Protein AF-A0A537WZJ8-F1 (afdb_monomer)

Mean predicted aligned error: 9.72 Å

pLDDT: mean 84.03, std 10.93, range [57.94, 96.69]

Radius of gyration: 22.67 Å; Cα contacts (8 Å, |Δi|>4): 69; chains: 1; boun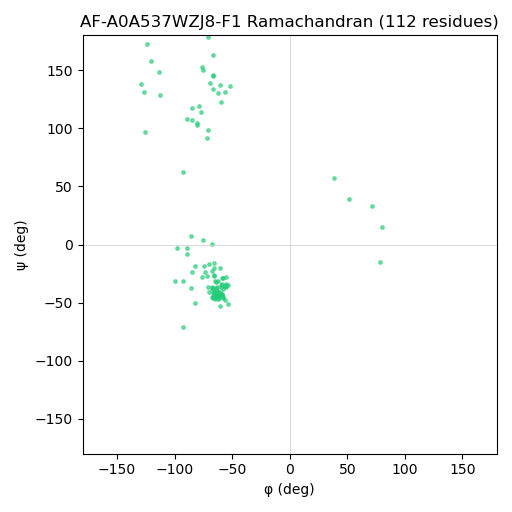ding box: 55×30×75 Å

Nearest PDB structures (foldseek):
  2a3v-assembly1_D  TM=7.856E-01  e=1.196E-04  Vibrio cholerae O1 biovar El Tor str. N16961
  5hxy-assembly4_D  TM=8.240E-01  e=2.632E-04  Thermoplasma acidophilum DSM 1728
  5jjv-assembly1_A-2  TM=8.778E-01  e=3.799E-03  Helicobacter pylori 26695
  3nkh-assembly1_B  TM=6.034E-01  e=3.176E-02  Staphylococcus aureus subsp. aureus USA300_TCH1516
  3nkh-assembly1_A  TM=6.083E-01  e=4.302E-02  Staphylococcus aureus subsp. aureus USA300_TCH1516

Foldseek 3Di:
DVVVLVVCCVVVVQDPESAADPVSPHHHDLVNQQVVQVVVCVVVVPPDRDGPVNVLLVVLLVCVLVVHDLVVSCVVSVPPDSVVSVVSCVVNVVNVVPDDDPVVVDPDPDDDDD

Sequence (114 aa):
LLGILRAYWRLAKPAAWLFPGRQGDRPISTATLQAACRVAAREADLGKPVTVHTLRHSFATHLLEAGTDIRIIQVLLGHGRLATTAIYTRVATSVIAGTPSPLDRLYLSVTPPA

Solvent-accessible surface area (backbone atoms only — not comparable to full-atom values): 7126 Å² total; per-residue (Å²): 110,70,68,58,55,52,52,49,45,73,72,66,58,60,83,91,31,96,53,49,26,99,85,54,85,44,58,54,50,71,68,58,53,44,50,52,37,44,50,54,30,56,78,66,68,48,95,60,98,52,42,72,65,52,55,53,51,49,55,52,36,52,42,38,62,72,66,46,56,66,68,58,52,25,59,78,69,67,52,93,48,68,71,79,50,54,63,43,56,76,74,34,54,69,58,67,76,68,55,80,55,78,65,79,71,57,86,74,85,81,76,80,84,132

Structure (mmCIF, N/CA/C/O backbone):
data_AF-A0A537WZJ8-F1
#
_entry.id   AF-A0A537WZJ8-F1
#
loop_
_atom_site.group_PDB
_atom_site.id
_atom_site.type_symbol
_atom_site.label_atom_id
_atom_site.label_alt_id
_atom_site.label_comp_id
_atom_site.label_asym_id
_atom_site.label_entity_id
_atom_site.label_seq_id
_atom_site.pdbx_PDB_ins_code
_atom_site.Cartn_x
_atom_site.Cartn_y
_atom_site.Cartn_z
_atom_site.occupancy
_atom_site.B_iso_or_equiv
_atom_site.auth_seq_id
_atom_site.auth_comp_id
_atom_site.auth_asym_id
_atom_site.auth_atom_id
_atom_site.pdbx_PDB_model_num
ATOM 1 N N . LEU A 1 1 ? -7.304 -2.604 -10.128 1.00 78.69 1 LEU A N 1
ATOM 2 C CA . LEU A 1 1 ? -5.835 -2.820 -10.081 1.00 78.69 1 LEU A CA 1
ATOM 3 C C . LEU A 1 1 ? -5.353 -3.954 -10.995 1.00 78.69 1 LEU A C 1
ATOM 5 O O . LEU A 1 1 ? -4.551 -3.690 -11.879 1.00 78.69 1 LEU A O 1
ATOM 9 N N . LEU A 1 2 ? -5.851 -5.191 -10.848 1.00 88.81 2 LEU A N 1
ATOM 10 C CA . LEU A 1 2 ? -5.394 -6.340 -11.653 1.00 88.81 2 LEU A CA 1
ATOM 11 C C . LEU A 1 2 ? -5.521 -6.131 -13.176 1.00 88.81 2 LEU A C 1
ATOM 13 O O . LEU A 1 2 ? -4.649 -6.555 -13.928 1.00 88.81 2 LEU A O 1
ATOM 17 N N . GLY A 1 3 ? -6.568 -5.435 -13.632 1.00 95.75 3 GLY A N 1
ATOM 18 C CA . GLY A 1 3 ? -6.721 -5.059 -15.043 1.00 95.75 3 GLY A CA 1
ATOM 19 C C . GLY A 1 3 ? -5.577 -4.181 -15.565 1.00 95.75 3 GLY A C 1
ATOM 20 O O . GLY A 1 3 ? -5.040 -4.462 -16.632 1.00 95.75 3 GLY A O 1
ATOM 21 N N . ILE A 1 4 ? -5.141 -3.190 -14.777 1.00 93.75 4 ILE A N 1
ATOM 22 C CA . ILE A 1 4 ? -4.019 -2.299 -15.119 1.00 93.75 4 ILE A CA 1
ATOM 23 C C . ILE A 1 4 ? -2.719 -3.102 -15.206 1.00 93.75 4 ILE A C 1
ATOM 25 O O . ILE A 1 4 ? -1.983 -2.970 -16.177 1.00 93.75 4 ILE A O 1
ATOM 29 N N . LEU A 1 5 ? -2.461 -3.991 -14.239 1.00 91.75 5 LEU A N 1
ATOM 30 C CA . LEU A 1 5 ? -1.253 -4.820 -14.240 1.00 91.75 5 LEU A CA 1
ATOM 31 C C . LEU A 1 5 ? -1.214 -5.785 -15.437 1.00 91.75 5 LEU A C 1
ATOM 33 O O . LEU A 1 5 ? -0.167 -5.970 -16.052 1.00 91.75 5 LEU A O 1
ATOM 37 N N . ARG A 1 6 ? -2.362 -6.365 -15.809 1.00 95.06 6 ARG A N 1
ATOM 38 C CA . ARG A 1 6 ? -2.483 -7.217 -17.003 1.00 95.06 6 ARG A CA 1
ATOM 39 C C . ARG A 1 6 ? -2.273 -6.428 -18.294 1.00 95.06 6 ARG A C 1
ATOM 41 O O . ARG A 1 6 ? -1.608 -6.928 -19.196 1.00 95.06 6 ARG A O 1
ATOM 48 N N . ALA A 1 7 ? -2.823 -5.217 -18.391 1.00 96.50 7 ALA A N 1
ATOM 49 C CA . ALA A 1 7 ? -2.603 -4.337 -19.537 1.00 96.50 7 ALA A CA 1
ATOM 50 C C . ALA A 1 7 ? -1.120 -3.957 -19.660 1.00 96.50 7 ALA A C 1
ATOM 52 O O . ALA A 1 7 ? -0.534 -4.122 -20.727 1.00 96.50 7 ALA A O 1
ATOM 53 N N . TYR A 1 8 ? -0.498 -3.559 -18.547 1.00 94.56 8 TYR A N 1
ATOM 54 C CA . TYR A 1 8 ? 0.937 -3.307 -18.462 1.00 94.56 8 TYR A CA 1
ATOM 55 C C . TYR A 1 8 ? 1.753 -4.514 -18.941 1.00 94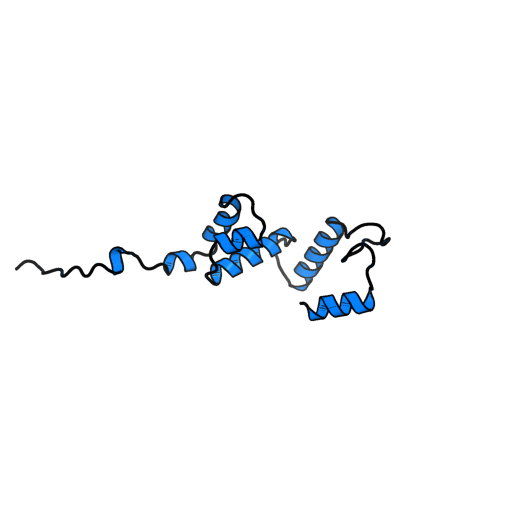.56 8 TYR A C 1
ATOM 57 O O . TYR A 1 8 ? 2.589 -4.363 -19.825 1.00 94.56 8 TYR A O 1
ATOM 65 N N . TRP A 1 9 ? 1.474 -5.717 -18.429 1.00 94.00 9 TRP A N 1
ATOM 66 C CA . TRP A 1 9 ? 2.195 -6.930 -18.824 1.00 94.00 9 TRP A CA 1
ATOM 67 C C . TRP A 1 9 ? 2.091 -7.207 -20.328 1.00 94.00 9 TRP A C 1
ATOM 69 O O . TRP A 1 9 ? 3.085 -7.537 -20.969 1.00 94.00 9 TRP A O 1
ATOM 79 N N . ARG A 1 10 ? 0.893 -7.053 -20.910 1.00 94.94 10 ARG A N 1
ATOM 80 C CA . ARG A 1 10 ? 0.669 -7.267 -22.350 1.00 94.94 10 ARG A CA 1
ATOM 81 C C . ARG A 1 10 ? 1.460 -6.288 -23.219 1.00 94.94 10 ARG A C 1
ATOM 83 O O . ARG A 1 10 ? 1.919 -6.690 -24.285 1.00 94.94 10 ARG A O 1
ATOM 90 N N . LEU A 1 11 ? 1.602 -5.041 -22.768 1.00 93.38 11 LEU A N 1
ATOM 91 C CA . LEU A 1 11 ? 2.300 -3.975 -23.491 1.00 93.38 11 LEU A CA 1
ATOM 92 C C . LEU A 1 11 ? 3.819 -4.039 -23.300 1.00 93.38 11 LEU A C 1
ATOM 94 O O . LEU A 1 11 ? 4.562 -4.012 -24.273 1.00 93.38 11 LEU A O 1
ATOM 98 N N . ALA A 1 12 ? 4.276 -4.128 -22.052 1.00 89.94 12 ALA A N 1
ATOM 99 C CA . ALA A 1 12 ? 5.688 -4.032 -21.701 1.00 89.94 12 ALA A CA 1
ATOM 100 C C . ALA A 1 12 ? 6.437 -5.367 -21.815 1.00 89.94 12 ALA A C 1
ATOM 102 O O . ALA A 1 12 ? 7.655 -5.349 -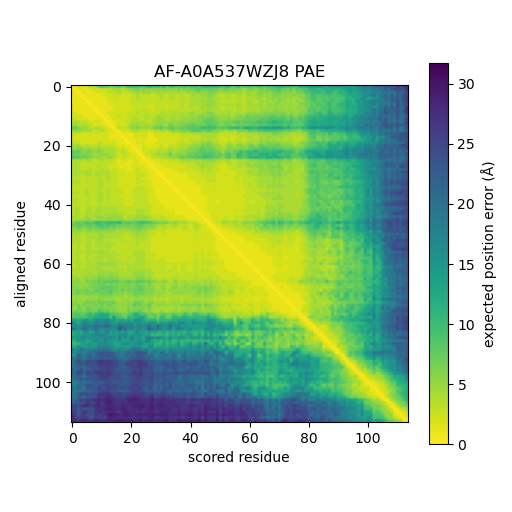21.961 1.00 89.94 12 ALA A O 1
ATOM 103 N N . LYS A 1 13 ? 5.726 -6.504 -21.721 1.00 90.62 13 LYS A N 1
ATOM 104 C CA . LYS A 1 13 ? 6.278 -7.874 -21.720 1.00 90.62 13 LYS A CA 1
ATOM 105 C C . LYS A 1 13 ? 7.597 -7.986 -20.935 1.00 90.62 13 LYS A C 1
ATOM 107 O O . LYS A 1 13 ? 8.620 -8.370 -21.504 1.00 90.62 13 LYS A O 1
ATOM 112 N N . PRO A 1 14 ? 7.597 -7.612 -19.643 1.00 89.88 14 PRO A N 1
ATOM 113 C CA . PRO A 1 14 ? 8.811 -7.638 -18.840 1.00 89.88 14 PRO A CA 1
ATOM 114 C C . PRO A 1 14 ? 9.385 -9.060 -18.759 1.00 89.88 14 PRO A C 1
ATOM 116 O O . PRO A 1 14 ? 8.639 -10.018 -18.570 1.00 89.88 14 PRO A O 1
ATOM 119 N N . ALA A 1 15 ? 10.708 -9.186 -18.892 1.00 87.00 15 ALA A N 1
ATOM 120 C CA . ALA A 1 15 ? 11.400 -10.476 -18.866 1.00 87.00 15 ALA A CA 1
ATOM 121 C C . ALA A 1 15 ? 11.892 -10.840 -17.455 1.00 87.00 15 ALA A C 1
ATOM 123 O O . ALA A 1 15 ? 11.341 -11.730 -16.816 1.00 87.00 15 ALA A O 1
ATOM 124 N N . ALA A 1 16 ? 12.919 -10.139 -16.958 1.00 91.50 16 ALA A N 1
ATOM 125 C CA . ALA A 1 16 ? 13.573 -10.472 -15.688 1.00 91.50 16 ALA A CA 1
ATOM 126 C C . ALA A 1 16 ? 12.880 -9.862 -14.456 1.00 91.50 16 ALA A C 1
ATOM 128 O O . ALA A 1 16 ? 12.801 -10.492 -13.406 1.00 91.50 16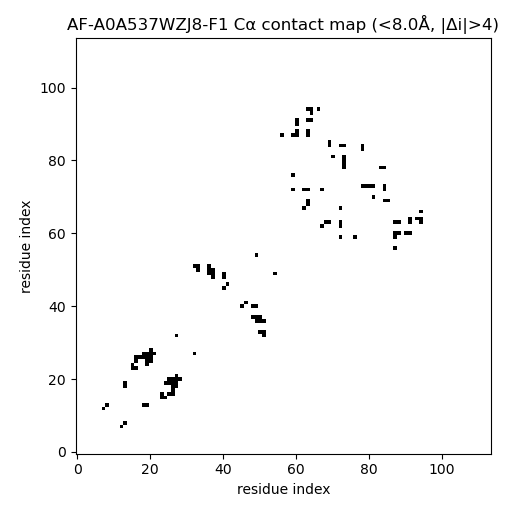 ALA A O 1
ATOM 129 N N . TRP A 1 17 ? 12.362 -8.637 -14.577 1.00 94.00 17 TRP A N 1
ATOM 130 C CA . TRP A 1 17 ? 11.776 -7.882 -13.468 1.00 94.00 17 TRP A CA 1
ATOM 131 C C . TRP A 1 17 ? 10.377 -7.415 -13.830 1.00 94.00 17 TRP A C 1
ATOM 133 O O . TRP A 1 17 ? 10.211 -6.779 -14.866 1.00 94.00 17 TRP A O 1
ATOM 143 N N . LEU A 1 18 ? 9.392 -7.640 -12.950 1.00 93.12 18 LEU A N 1
ATOM 144 C CA . LEU A 1 18 ? 8.014 -7.181 -13.178 1.00 93.12 18 LEU A CA 1
ATOM 145 C C . LEU A 1 18 ? 7.942 -5.670 -13.427 1.00 93.12 18 LEU A C 1
ATOM 147 O O . LEU A 1 18 ? 7.135 -5.239 -14.234 1.00 93.12 18 LEU A O 1
ATOM 151 N N . PHE A 1 19 ? 8.789 -4.882 -12.763 1.00 94.19 19 PHE A N 1
ATOM 152 C CA . PHE A 1 19 ? 8.959 -3.455 -13.028 1.00 94.19 19 PHE A CA 1
ATOM 153 C C . PHE A 1 19 ? 10.445 -3.174 -13.284 1.00 94.19 19 PHE A C 1
ATOM 155 O O . PHE A 1 19 ? 11.210 -3.050 -12.321 1.00 94.19 19 PHE A O 1
ATOM 162 N N . PRO A 1 20 ? 10.880 -3.119 -14.553 1.00 94.31 20 PRO A N 1
ATOM 163 C CA . PRO A 1 20 ? 12.273 -2.882 -14.893 1.00 94.31 20 PRO A CA 1
ATOM 164 C C . PRO A 1 20 ? 12.670 -1.412 -14.702 1.00 94.31 20 PRO A C 1
ATOM 166 O O . PRO A 1 20 ? 11.866 -0.493 -14.868 1.00 94.31 20 PRO A O 1
ATOM 169 N N . GLY A 1 21 ? 13.941 -1.188 -14.378 1.00 91.69 21 GLY A N 1
ATOM 170 C CA . GLY A 1 21 ? 14.596 0.111 -14.474 1.00 91.69 21 GLY A CA 1
ATOM 171 C C . GLY A 1 21 ? 14.834 0.518 -15.933 1.00 91.69 21 GLY A C 1
ATOM 172 O O . GLY A 1 21 ? 14.546 -0.229 -16.864 1.00 91.69 21 GLY A O 1
ATOM 173 N N . ARG A 1 22 ? 15.404 1.709 -16.145 1.00 87.06 22 ARG A N 1
ATOM 174 C CA . ARG A 1 22 ? 15.540 2.336 -17.476 1.00 87.06 22 ARG A CA 1
ATOM 175 C C . ARG A 1 22 ? 16.224 1.458 -18.536 1.00 87.06 22 ARG A C 1
ATOM 177 O O . ARG A 1 22 ? 15.868 1.566 -19.702 1.00 87.06 22 ARG A O 1
ATOM 184 N N . GLN A 1 23 ? 17.200 0.636 -18.149 1.00 86.56 23 GLN A N 1
ATOM 185 C CA . GLN A 1 23 ? 17.935 -0.250 -19.063 1.00 86.56 23 GLN A CA 1
ATOM 186 C C . GLN A 1 23 ? 17.407 -1.697 -19.077 1.00 86.56 23 GLN A C 1
ATOM 188 O O . GLN A 1 23 ? 17.901 -2.512 -19.846 1.00 86.56 23 GLN A O 1
ATOM 193 N N . GLY A 1 24 ? 16.410 -2.039 -18.253 1.00 87.31 24 GLY A N 1
ATOM 194 C CA . GLY A 1 24 ? 15.835 -3.391 -18.200 1.00 87.31 24 GLY A CA 1
ATOM 195 C C . GLY A 1 24 ? 16.648 -4.439 -17.431 1.00 87.31 24 GLY A C 1
ATOM 196 O O . GLY A 1 24 ? 16.102 -5.479 -17.070 1.00 87.31 24 GLY A O 1
ATOM 197 N N . ASP A 1 25 ? 17.916 -4.159 -17.135 1.00 90.44 25 ASP A N 1
ATOM 198 C CA . ASP A 1 25 ? 18.857 -5.044 -16.437 1.00 90.44 25 ASP A CA 1
ATOM 199 C C . ASP A 1 25 ? 18.607 -5.124 -14.919 1.00 90.44 25 ASP A C 1
ATOM 201 O O . ASP A 1 25 ? 18.891 -6.130 -14.267 1.00 90.44 25 ASP A O 1
ATOM 205 N N . ARG A 1 26 ? 18.047 -4.059 -14.346 1.00 94.06 26 ARG A N 1
ATOM 206 C CA . ARG A 1 26 ? 17.804 -3.894 -12.908 1.00 94.06 26 ARG A CA 1
ATOM 207 C C . ARG A 1 26 ? 16.320 -3.689 -12.618 1.00 94.06 26 ARG A C 1
ATOM 209 O O . ARG A 1 26 ? 15.592 -3.218 -13.495 1.00 94.06 26 ARG A O 1
ATOM 216 N N . PRO A 1 27 ? 15.855 -3.970 -11.391 1.00 95.38 27 PRO A N 1
ATOM 217 C CA . PRO A 1 27 ? 14.519 -3.568 -10.979 1.00 95.38 27 PRO A CA 1
ATOM 218 C C . PRO A 1 27 ? 14.409 -2.039 -10.898 1.00 95.38 27 PRO A C 1
ATOM 220 O O . PRO A 1 27 ? 15.410 -1.318 -10.827 1.00 95.38 27 PRO A O 1
ATOM 223 N N . ILE A 1 28 ? 13.176 -1.534 -10.882 1.00 95.31 28 ILE A N 1
ATOM 224 C CA . ILE A 1 28 ? 12.889 -0.123 -10.620 1.00 95.31 28 ILE A CA 1
ATOM 225 C C . ILE A 1 28 ? 13.562 0.346 -9.319 1.00 95.31 28 ILE A C 1
ATOM 227 O O . ILE A 1 28 ? 13.538 -0.339 -8.295 1.00 95.31 28 ILE A O 1
ATOM 231 N N . SER A 1 29 ? 14.167 1.536 -9.350 1.00 94.69 29 SER A N 1
ATOM 232 C CA . SER A 1 29 ? 14.825 2.097 -8.168 1.00 94.69 29 SER A CA 1
ATOM 233 C C . SER A 1 29 ? 13.813 2.646 -7.158 1.00 94.69 29 SER A C 1
ATOM 235 O O . SER A 1 29 ? 12.740 3.141 -7.520 1.00 94.69 29 SER A O 1
ATOM 237 N N . THR A 1 30 ? 14.191 2.649 -5.880 1.00 93.12 30 THR A N 1
ATOM 238 C CA . THR A 1 30 ? 13.397 3.278 -4.814 1.00 93.12 30 THR A CA 1
ATOM 239 C C . THR A 1 30 ? 13.187 4.771 -5.065 1.00 93.12 30 THR A C 1
ATOM 241 O O . THR A 1 30 ? 12.098 5.281 -4.813 1.00 93.12 30 THR A O 1
ATOM 244 N N . ALA A 1 31 ? 14.185 5.468 -5.617 1.00 92.56 31 ALA A N 1
ATOM 245 C CA . ALA A 1 31 ? 14.087 6.880 -5.977 1.00 92.56 31 ALA A CA 1
ATOM 246 C C . ALA A 1 31 ? 13.024 7.127 -7.059 1.00 92.56 31 ALA A C 1
ATOM 248 O O . ALA A 1 31 ? 12.221 8.050 -6.928 1.00 92.56 31 ALA A O 1
ATOM 249 N N . THR A 1 32 ? 12.968 6.272 -8.086 1.00 93.94 32 THR A N 1
ATOM 250 C CA . THR A 1 32 ? 11.935 6.333 -9.134 1.00 93.94 32 THR A CA 1
ATOM 251 C C . THR A 1 32 ? 10.543 6.135 -8.538 1.00 93.94 32 THR A C 1
ATOM 253 O O . THR A 1 32 ? 9.630 6.899 -8.842 1.00 93.94 32 THR A O 1
ATOM 256 N N . LEU A 1 33 ? 10.385 5.158 -7.641 1.00 92.69 33 LEU A N 1
ATOM 257 C CA . LEU A 1 33 ? 9.105 4.897 -6.986 1.00 92.69 33 LEU A CA 1
ATOM 258 C C . LEU A 1 33 ? 8.673 6.062 -6.077 1.00 92.69 33 LEU A C 1
ATOM 260 O O . LEU A 1 33 ? 7.516 6.473 -6.097 1.00 92.69 33 LEU A O 1
ATOM 264 N N . GLN A 1 34 ? 9.609 6.648 -5.325 1.00 92.56 34 GLN A N 1
ATOM 265 C CA . GLN A 1 34 ? 9.351 7.836 -4.504 1.00 92.56 34 GLN A CA 1
ATOM 266 C C . GLN A 1 34 ? 8.968 9.050 -5.356 1.00 92.56 34 GLN A C 1
ATOM 268 O O . GLN A 1 34 ? 8.055 9.786 -4.990 1.00 92.56 34 GLN A O 1
ATOM 273 N N . ALA A 1 35 ? 9.626 9.257 -6.500 1.00 93.06 35 ALA A N 1
ATOM 274 C CA . ALA A 1 35 ? 9.266 10.320 -7.432 1.00 93.06 35 ALA A CA 1
ATOM 275 C C . ALA A 1 35 ? 7.841 10.126 -7.977 1.00 93.06 35 ALA A C 1
ATOM 277 O O . ALA A 1 35 ? 7.057 11.072 -7.954 1.00 93.06 35 ALA A O 1
ATOM 278 N N . ALA A 1 36 ? 7.477 8.899 -8.365 1.00 93.38 36 ALA A N 1
ATOM 279 C CA . ALA A 1 36 ? 6.122 8.572 -8.806 1.00 93.38 36 ALA A CA 1
ATOM 280 C C . ALA A 1 36 ? 5.071 8.847 -7.714 1.00 93.38 36 ALA A C 1
ATOM 282 O O . ALA A 1 36 ? 4.047 9.465 -7.996 1.00 93.38 36 ALA A O 1
ATOM 283 N N . CYS A 1 37 ? 5.341 8.477 -6.453 1.00 94.38 37 CYS A N 1
ATOM 284 C CA . CYS A 1 37 ? 4.459 8.809 -5.328 1.00 94.38 37 CYS A CA 1
ATOM 285 C C . CYS A 1 37 ? 4.288 10.321 -5.134 1.00 94.38 37 CYS A C 1
ATOM 287 O O . CYS A 1 37 ? 3.176 10.771 -4.879 1.00 94.38 37 CYS A O 1
ATOM 289 N N . ARG A 1 38 ? 5.360 11.113 -5.265 1.00 93.31 38 ARG A N 1
ATOM 290 C CA . ARG A 1 38 ? 5.279 12.578 -5.132 1.00 93.31 38 ARG A CA 1
ATOM 291 C C . ARG A 1 38 ? 4.445 13.208 -6.239 1.00 93.31 38 ARG A C 1
ATOM 293 O O . ARG A 1 38 ? 3.684 14.122 -5.953 1.00 93.31 38 ARG A O 1
ATOM 300 N N . VAL A 1 39 ? 4.593 12.732 -7.476 1.00 95.25 39 VAL A N 1
ATOM 301 C CA . VAL A 1 39 ? 3.760 13.185 -8.599 1.00 95.25 39 VAL A CA 1
ATOM 302 C C . VAL A 1 39 ? 2.298 12.867 -8.305 1.00 95.25 39 VAL A C 1
ATOM 304 O O . VAL A 1 39 ? 1.487 13.779 -8.270 1.00 95.25 39 VAL A O 1
ATOM 307 N N . ALA A 1 40 ? 1.979 11.616 -7.965 1.00 95.25 40 ALA A N 1
ATOM 308 C CA . ALA A 1 40 ? 0.610 11.220 -7.638 1.00 95.25 40 ALA A CA 1
ATOM 309 C C . ALA A 1 40 ? 0.011 12.023 -6.468 1.00 95.25 40 ALA A C 1
ATOM 311 O O . ALA A 1 40 ? -1.161 12.375 -6.502 1.00 95.25 40 ALA A O 1
ATOM 312 N N . ALA A 1 41 ? 0.808 12.341 -5.444 1.00 95.38 41 ALA A N 1
ATOM 313 C CA . ALA A 1 41 ? 0.358 13.149 -4.313 1.00 95.38 41 ALA A CA 1
ATOM 314 C C . ALA A 1 41 ? 0.041 14.599 -4.704 1.00 95.38 41 ALA A C 1
ATOM 316 O O . ALA A 1 41 ? -0.916 15.161 -4.184 1.00 95.38 41 ALA A O 1
ATOM 317 N N . ARG A 1 42 ? 0.824 15.184 -5.620 1.00 95.19 42 ARG A N 1
ATOM 318 C CA . ARG A 1 42 ? 0.567 16.524 -6.169 1.00 95.19 42 ARG A CA 1
ATOM 319 C C . ARG A 1 42 ? -0.691 16.544 -7.031 1.00 95.19 42 ARG A C 1
ATOM 321 O O . ARG A 1 42 ? -1.516 17.423 -6.852 1.00 95.19 42 ARG A O 1
ATOM 328 N N . GLU A 1 43 ? -0.852 15.556 -7.909 1.00 96.56 43 GLU A N 1
ATOM 329 C CA . GLU A 1 43 ? -2.051 15.407 -8.750 1.00 96.56 43 GLU A CA 1
ATOM 330 C C . GLU A 1 43 ? -3.322 15.189 -7.913 1.00 96.56 43 GLU A C 1
ATOM 332 O O . GLU A 1 43 ? -4.407 15.609 -8.296 1.00 96.56 43 GLU A O 1
ATOM 337 N N . ALA A 1 44 ? -3.188 14.547 -6.750 1.00 96.12 44 ALA A N 1
ATOM 338 C CA . ALA A 1 44 ? -4.275 14.341 -5.797 1.00 96.12 44 ALA A CA 1
ATOM 339 C C . ALA A 1 44 ? -4.479 15.515 -4.814 1.00 96.12 44 ALA A C 1
ATOM 341 O O . ALA A 1 44 ? -5.239 15.361 -3.860 1.00 96.12 44 ALA A O 1
ATOM 342 N N . ASP A 1 45 ? -3.777 16.638 -5.003 1.00 96.69 45 ASP A N 1
ATOM 343 C CA . ASP A 1 45 ? -3.817 17.833 -4.145 1.00 96.69 45 ASP A CA 1
ATOM 344 C C . ASP A 1 45 ? -3.596 17.539 -2.644 1.00 96.69 45 ASP A C 1
ATOM 346 O O . ASP A 1 45 ? -4.221 18.093 -1.738 1.00 96.69 45 ASP A O 1
ATOM 350 N N . LEU A 1 46 ? -2.686 16.608 -2.346 1.00 94.31 46 LEU A N 1
ATOM 351 C CA . LEU A 1 46 ? -2.353 16.250 -0.972 1.00 94.31 46 LEU A CA 1
ATOM 352 C C . LEU A 1 46 ? -1.289 17.204 -0.421 1.00 94.31 46 LEU A C 1
ATOM 354 O O . LEU A 1 46 ?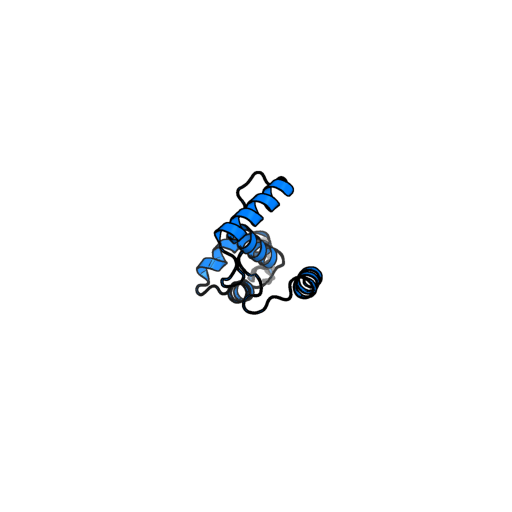 -0.102 17.074 -0.715 1.00 94.31 46 LEU A O 1
ATOM 358 N N . GLY A 1 47 ? -1.696 18.103 0.479 1.00 89.44 47 GLY A N 1
ATOM 359 C CA . GLY A 1 47 ? -0.804 19.063 1.150 1.00 89.44 47 GLY A CA 1
ATOM 360 C C . GLY A 1 47 ? 0.223 18.460 2.125 1.00 89.44 47 GLY A C 1
ATOM 361 O O . GLY A 1 47 ? 1.001 19.190 2.734 1.00 89.44 47 GLY A O 1
ATOM 362 N N . LYS A 1 48 ? 0.244 17.131 2.294 1.00 88.50 48 LYS A N 1
ATOM 363 C CA . LYS A 1 48 ? 1.168 16.412 3.185 1.00 88.50 48 LYS A CA 1
ATOM 364 C C . LYS A 1 48 ? 2.144 15.536 2.393 1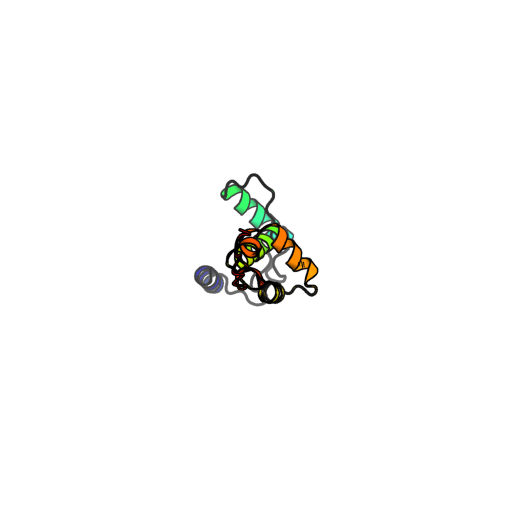.00 88.50 48 LYS A C 1
ATOM 366 O O . LYS A 1 48 ? 1.755 14.978 1.368 1.00 88.50 48 LYS A O 1
ATOM 371 N N . PRO A 1 49 ? 3.384 15.327 2.874 1.00 87.38 49 PRO A N 1
ATOM 372 C CA . PRO A 1 49 ? 4.314 14.407 2.230 1.00 87.38 49 PRO A CA 1
ATOM 373 C C . PRO A 1 49 ? 3.753 12.979 2.176 1.00 87.38 49 PRO A C 1
ATOM 375 O O . PRO A 1 49 ? 3.460 12.371 3.207 1.00 87.38 49 PRO A O 1
ATOM 378 N N . VAL A 1 50 ? 3.644 12.423 0.969 1.00 92.12 50 VAL A N 1
ATOM 379 C CA . VAL A 1 50 ? 3.240 11.030 0.746 1.00 92.12 50 VAL A CA 1
ATOM 380 C C . VAL A 1 50 ? 4.418 10.245 0.192 1.00 92.12 50 VAL A C 1
ATOM 382 O O . VAL A 1 50 ? 5.042 10.622 -0.799 1.00 92.12 50 VAL A O 1
ATOM 385 N N . THR A 1 51 ? 4.704 9.121 0.839 1.00 92.50 51 THR A N 1
ATOM 386 C CA . THR A 1 51 ? 5.707 8.149 0.407 1.00 92.50 51 THR A CA 1
ATOM 387 C C . THR A 1 51 ? 5.065 6.773 0.256 1.00 92.50 51 THR A C 1
ATOM 389 O O . THR A 1 51 ? 3.936 6.541 0.692 1.00 92.50 51 THR A O 1
ATOM 392 N N . VAL A 1 52 ? 5.814 5.813 -0.282 1.00 91.50 52 VAL A N 1
ATOM 393 C CA . VAL A 1 52 ? 5.396 4.401 -0.339 1.00 91.50 52 VAL A CA 1
ATOM 394 C C . VAL A 1 52 ? 5.047 3.850 1.053 1.00 91.50 52 VAL A C 1
ATOM 396 O O . VAL A 1 52 ? 4.089 3.093 1.198 1.00 91.50 52 VAL A O 1
ATOM 399 N N . HIS A 1 53 ? 5.779 4.265 2.094 1.00 90.19 53 HIS A N 1
ATOM 400 C CA . HIS A 1 53 ? 5.490 3.859 3.472 1.00 90.19 53 HIS A CA 1
ATOM 401 C C . HIS A 1 53 ? 4.168 4.450 3.968 1.00 90.19 53 HIS A C 1
ATOM 403 O O . HIS A 1 53 ? 3.412 3.753 4.636 1.00 90.19 53 HIS A O 1
ATOM 409 N N . THR A 1 54 ? 3.838 5.686 3.580 1.00 91.31 54 THR A N 1
ATOM 410 C CA . THR A 1 54 ? 2.537 6.302 3.883 1.00 91.31 54 THR A CA 1
ATOM 411 C C . THR A 1 54 ? 1.395 5.458 3.321 1.00 91.31 54 THR A C 1
ATOM 413 O O . THR A 1 54 ? 0.463 5.144 4.051 1.00 91.31 54 THR A O 1
ATOM 416 N N . LEU A 1 55 ? 1.500 5.014 2.063 1.00 91.00 55 LEU A N 1
ATOM 417 C CA . LEU A 1 55 ? 0.489 4.155 1.432 1.00 91.00 55 LEU A CA 1
ATOM 418 C C . LEU A 1 55 ? 0.341 2.809 2.156 1.00 91.00 55 LEU A C 1
ATOM 420 O O . LEU A 1 55 ? -0.773 2.336 2.374 1.00 91.00 55 LEU A O 1
ATOM 424 N N . ARG A 1 56 ? 1.460 2.207 2.577 1.00 90.44 56 ARG A N 1
ATOM 425 C CA . ARG A 1 56 ? 1.462 0.972 3.373 1.00 90.44 56 ARG A CA 1
ATOM 426 C C . ARG A 1 56 ? 0.780 1.162 4.729 1.00 90.44 56 ARG A C 1
ATOM 428 O O . ARG A 1 56 ? 0.020 0.293 5.147 1.00 90.44 56 ARG A O 1
ATOM 435 N N . HIS A 1 57 ? 1.041 2.281 5.402 1.00 88.56 57 HIS A N 1
ATOM 436 C CA . HIS A 1 57 ? 0.373 2.616 6.655 1.00 88.56 57 HIS A CA 1
ATOM 437 C C . HIS A 1 57 ? -1.132 2.817 6.443 1.00 88.56 57 HIS A C 1
ATOM 439 O O . HIS A 1 57 ? -1.915 2.239 7.186 1.00 88.56 57 HIS A O 1
ATOM 445 N N . SER A 1 58 ? -1.544 3.536 5.394 1.00 89.94 58 SER A N 1
ATOM 446 C CA . SER A 1 58 ? -2.961 3.708 5.048 1.00 89.94 58 SER A CA 1
ATOM 447 C C . SER A 1 58 ? -3.667 2.377 4.788 1.00 89.94 58 SER A C 1
ATOM 449 O O . SER A 1 58 ? -4.757 2.164 5.304 1.00 89.94 58 SER A O 1
ATOM 451 N N . PHE A 1 59 ? -3.038 1.451 4.055 1.00 89.88 59 PHE A N 1
ATOM 452 C CA . PHE A 1 59 ? -3.588 0.106 3.849 1.00 89.88 59 PHE A CA 1
ATOM 453 C C . PHE A 1 59 ? -3.828 -0.626 5.177 1.00 89.88 59 PHE A C 1
ATOM 455 O O . PHE A 1 59 ? -4.896 -1.194 5.388 1.00 89.88 59 PHE A O 1
ATOM 462 N N . ALA A 1 60 ? -2.860 -0.576 6.093 1.00 86.88 60 ALA A N 1
ATOM 463 C CA . ALA A 1 60 ? -2.978 -1.208 7.400 1.00 86.88 60 ALA A CA 1
ATOM 464 C C . ALA A 1 60 ? -4.081 -0.584 8.267 1.00 86.88 60 ALA A C 1
ATOM 466 O O . ALA A 1 60 ? -4.867 -1.311 8.871 1.00 86.88 60 ALA A O 1
ATOM 467 N N . THR A 1 61 ? -4.149 0.750 8.305 1.00 85.50 61 THR A N 1
ATOM 468 C CA . THR A 1 61 ? -5.183 1.480 9.044 1.00 85.50 61 THR A CA 1
ATOM 469 C C . THR A 1 61 ? -6.570 1.153 8.503 1.00 85.50 61 THR A C 1
ATOM 471 O O . THR A 1 61 ? -7.437 0.804 9.292 1.00 85.50 61 THR A O 1
ATOM 474 N N . HIS A 1 62 ? -6.768 1.147 7.181 1.00 87.25 62 HIS A N 1
ATOM 475 C CA . HIS A 1 62 ? -8.066 0.806 6.592 1.00 87.25 62 HIS A CA 1
ATOM 476 C C . HIS A 1 62 ? -8.495 -0.638 6.864 1.00 87.25 62 HIS A C 1
ATOM 478 O O . HIS A 1 62 ? -9.671 -0.884 7.113 1.00 87.25 62 HIS A O 1
ATOM 484 N N . LEU A 1 63 ? -7.562 -1.599 6.857 1.00 87.38 63 LEU A N 1
ATOM 485 C CA . LEU A 1 63 ? -7.885 -2.970 7.263 1.00 87.38 63 LEU A CA 1
ATOM 486 C C . LEU A 1 63 ? -8.347 -3.024 8.720 1.00 87.38 63 LEU A C 1
ATOM 488 O O . LEU A 1 63 ? -9.321 -3.711 9.027 1.00 87.38 63 LEU A O 1
ATOM 492 N N . LEU A 1 64 ? -7.662 -2.299 9.604 1.00 85.62 64 LEU A N 1
ATOM 493 C CA . LEU A 1 64 ? -8.009 -2.265 11.017 1.00 85.62 64 LEU A CA 1
ATOM 494 C C . LEU A 1 64 ? -9.364 -1.585 11.246 1.00 85.62 64 LEU A C 1
ATOM 496 O O . LEU A 1 64 ? -10.197 -2.139 11.948 1.00 85.62 64 LEU A O 1
ATOM 500 N N . GLU A 1 65 ? -9.620 -0.443 10.605 1.00 81.44 65 GLU A N 1
ATOM 501 C CA . GLU A 1 65 ? -10.912 0.262 10.635 1.00 81.44 65 GLU A CA 1
ATOM 502 C C . GLU A 1 65 ? -12.068 -0.605 10.118 1.00 81.44 65 GLU A C 1
ATOM 504 O O . GLU A 1 65 ? -13.176 -0.524 10.642 1.00 81.44 65 GLU A O 1
ATOM 509 N N . ALA A 1 66 ? -11.806 -1.476 9.139 1.00 84.94 66 ALA A N 1
ATOM 510 C CA . ALA A 1 66 ? -12.763 -2.464 8.642 1.00 84.94 66 ALA A CA 1
ATOM 511 C C . ALA A 1 66 ? -12.960 -3.670 9.588 1.00 84.94 66 ALA A C 1
ATOM 513 O O . ALA A 1 66 ? -13.660 -4.617 9.234 1.00 84.94 66 ALA A O 1
ATOM 514 N N . GLY A 1 67 ? -12.336 -3.667 10.772 1.00 81.50 67 GLY A N 1
ATOM 515 C CA . GLY A 1 67 ? -12.445 -4.732 11.771 1.00 81.50 67 GLY A CA 1
ATOM 516 C C . GLY A 1 67 ? -11.569 -5.954 11.489 1.00 81.50 67 GLY A C 1
ATOM 517 O O . GLY A 1 67 ? -11.777 -7.006 12.090 1.00 81.50 67 GLY A O 1
ATOM 518 N N . THR A 1 68 ? -10.590 -5.851 10.583 1.00 86.75 68 THR A N 1
ATOM 519 C CA . THR A 1 68 ? -9.660 -6.959 10.319 1.00 86.75 68 THR A CA 1
ATOM 520 C C . THR A 1 68 ? -8.788 -7.207 11.546 1.00 86.75 68 THR A C 1
ATOM 522 O O . THR A 1 68 ? -8.208 -6.275 12.106 1.00 86.75 68 THR A O 1
ATOM 525 N N . ASP A 1 69 ? -8.642 -8.477 11.931 1.00 85.38 69 ASP A N 1
ATOM 526 C CA . ASP A 1 69 ? -7.792 -8.873 13.052 1.00 85.38 69 ASP A CA 1
ATOM 527 C C . ASP A 1 69 ? -6.349 -8.373 12.863 1.00 85.38 69 ASP A C 1
ATOM 529 O O . ASP A 1 69 ? -5.715 -8.569 11.819 1.00 85.38 69 ASP A O 1
ATOM 533 N N . ILE A 1 70 ? -5.796 -7.753 13.904 1.00 83.25 70 ILE A N 1
ATOM 534 C CA . ILE A 1 70 ? -4.446 -7.190 13.890 1.00 83.25 70 ILE A CA 1
ATOM 535 C C . ILE A 1 70 ? -3.351 -8.224 13.573 1.00 83.25 70 ILE A C 1
ATOM 537 O O . ILE A 1 70 ? -2.322 -7.876 12.991 1.00 83.25 70 ILE A O 1
ATOM 541 N N . ARG A 1 71 ? -3.556 -9.500 13.907 1.00 79.88 71 ARG A N 1
ATOM 542 C CA . ARG A 1 71 ? -2.655 -10.612 13.573 1.00 79.88 71 ARG A CA 1
ATOM 543 C C . ARG A 1 71 ? -2.704 -10.935 12.085 1.00 79.88 71 ARG A C 1
ATOM 545 O O . ARG A 1 71 ? -1.655 -11.190 11.497 1.00 79.88 71 ARG A O 1
ATOM 552 N N . ILE A 1 72 ? -3.875 -10.845 11.454 1.00 85.62 72 ILE A N 1
ATOM 553 C CA . ILE A 1 72 ? -4.008 -10.967 9.994 1.00 85.62 72 ILE A CA 1
ATOM 554 C C . ILE A 1 72 ? -3.283 -9.803 9.316 1.00 85.62 72 ILE A C 1
ATOM 556 O O . ILE A 1 72 ? -2.471 -10.024 8.417 1.00 85.62 72 ILE A O 1
ATOM 560 N N . ILE A 1 73 ? -3.491 -8.572 9.793 1.00 87.44 73 ILE A N 1
ATOM 561 C CA . ILE A 1 73 ? -2.798 -7.383 9.268 1.00 87.44 73 ILE A CA 1
ATOM 562 C C . ILE A 1 73 ? -1.277 -7.536 9.408 1.00 87.44 73 ILE A C 1
ATOM 564 O O . ILE A 1 73 ? -0.536 -7.247 8.468 1.00 87.44 73 ILE A O 1
ATOM 568 N N . GLN A 1 74 ? -0.794 -8.037 10.549 1.00 83.75 74 GLN A N 1
ATOM 569 C CA . GLN A 1 74 ? 0.628 -8.293 10.781 1.00 83.75 74 GLN A CA 1
ATOM 570 C C . GLN A 1 74 ? 1.214 -9.231 9.713 1.00 83.75 74 GLN A C 1
ATOM 572 O O . GLN A 1 74 ? 2.277 -8.934 9.159 1.00 83.75 74 GLN A O 1
ATOM 577 N N . VAL A 1 75 ? 0.528 -10.342 9.424 1.00 86.31 75 VAL A N 1
ATOM 578 C CA . VAL A 1 75 ? 0.960 -11.329 8.424 1.00 86.31 75 VAL A CA 1
ATOM 579 C C . VAL A 1 75 ? 0.922 -10.736 7.017 1.00 86.31 75 VAL A C 1
ATOM 581 O O . VAL A 1 75 ? 1.913 -10.843 6.300 1.00 86.31 75 VAL A O 1
ATOM 584 N N . LEU A 1 76 ? -0.159 -10.041 6.642 1.00 86.56 76 LEU A N 1
ATOM 585 C CA . LEU A 1 76 ? -0.298 -9.399 5.325 1.00 86.56 76 LEU A CA 1
ATOM 586 C C . LEU A 1 76 ? 0.792 -8.360 5.055 1.00 86.56 76 LEU A C 1
ATOM 588 O O . LEU A 1 76 ? 1.247 -8.198 3.925 1.00 86.56 76 LEU A O 1
ATOM 592 N N . LEU A 1 77 ? 1.227 -7.653 6.095 1.00 87.88 77 LEU A N 1
ATOM 593 C CA . LEU A 1 77 ? 2.316 -6.695 5.995 1.00 87.88 77 LEU A CA 1
ATOM 594 C C . LEU A 1 77 ? 3.695 -7.367 6.085 1.00 87.88 77 LEU A C 1
ATOM 596 O O . LEU A 1 77 ? 4.685 -6.761 5.678 1.00 87.88 77 LEU A O 1
ATOM 600 N N . GLY A 1 78 ? 3.803 -8.593 6.596 1.00 85.19 78 GLY A N 1
ATOM 601 C CA . GLY A 1 78 ? 5.086 -9.260 6.829 1.00 85.19 78 GLY A CA 1
ATOM 602 C C . GLY A 1 78 ? 5.865 -8.658 8.003 1.00 85.19 78 GLY A C 1
ATOM 603 O O . GLY A 1 78 ? 7.090 -8.567 7.969 1.00 85.19 78 GLY A O 1
ATOM 604 N N . HIS A 1 79 ? 5.170 -8.178 9.037 1.00 87.50 79 HIS A N 1
ATOM 605 C CA . HIS A 1 79 ? 5.811 -7.627 10.230 1.00 87.50 79 HIS A CA 1
ATOM 606 C C . HIS A 1 79 ? 6.304 -8.740 11.165 1.00 87.50 79 HIS A C 1
ATOM 608 O O . HIS A 1 79 ? 5.511 -9.504 11.715 1.00 87.50 79 HIS A O 1
ATOM 614 N N . GLY A 1 80 ? 7.615 -8.784 11.421 1.00 74.25 80 GLY A N 1
ATOM 615 C CA . GLY A 1 80 ? 8.222 -9.769 12.328 1.00 74.25 80 GLY A CA 1
ATOM 616 C C . GLY A 1 80 ? 7.893 -9.566 13.814 1.00 74.25 80 GLY A C 1
ATOM 617 O O . GLY A 1 80 ? 8.067 -10.481 14.612 1.00 74.25 80 GLY A O 1
ATOM 618 N N . ARG A 1 81 ? 7.402 -8.383 14.210 1.00 75.25 81 ARG A N 1
ATOM 619 C CA . ARG A 1 81 ? 6.986 -8.076 15.588 1.00 75.25 81 ARG A CA 1
ATOM 620 C C . ARG A 1 81 ? 5.584 -7.483 15.587 1.00 75.25 81 ARG A C 1
ATOM 622 O O . ARG A 1 81 ? 5.279 -6.609 14.784 1.00 75.25 81 ARG A O 1
ATOM 629 N N . LEU A 1 82 ? 4.744 -7.897 16.533 1.00 69.38 82 LEU A N 1
ATOM 630 C CA . LEU A 1 82 ? 3.390 -7.347 16.650 1.00 69.38 82 LEU A CA 1
ATOM 631 C C . LEU A 1 82 ? 3.410 -5.850 17.008 1.00 69.38 82 LEU A C 1
ATOM 633 O O . LEU A 1 82 ? 2.569 -5.097 16.528 1.00 69.38 82 LEU A O 1
ATOM 637 N N . ALA A 1 83 ? 4.422 -5.401 17.760 1.00 70.44 83 ALA A N 1
ATOM 638 C CA . ALA A 1 83 ? 4.592 -4.004 18.159 1.00 70.44 83 ALA A CA 1
ATOM 639 C C . ALA A 1 83 ? 4.615 -3.015 16.975 1.00 70.44 83 ALA A C 1
ATOM 641 O O . ALA A 1 83 ? 4.082 -1.919 17.098 1.00 70.44 83 ALA A O 1
ATOM 642 N N . THR A 1 84 ? 5.153 -3.396 15.806 1.00 69.81 84 THR A N 1
ATOM 643 C CA . THR A 1 84 ? 5.144 -2.524 14.612 1.00 69.81 84 THR A CA 1
ATOM 644 C C . THR A 1 84 ? 3.769 -2.432 13.948 1.00 69.81 84 THR A C 1
ATOM 646 O O . THR A 1 84 ? 3.518 -1.504 13.188 1.00 69.81 84 THR A O 1
ATOM 649 N N . THR A 1 85 ? 2.867 -3.372 14.241 1.00 75.75 85 THR A N 1
ATOM 650 C CA . THR A 1 85 ? 1.469 -3.364 13.773 1.00 75.75 85 THR A CA 1
ATOM 651 C C . THR A 1 85 ? 0.549 -2.689 14.792 1.00 75.75 85 THR A C 1
ATOM 653 O O . THR A 1 85 ? -0.393 -2.006 14.411 1.00 75.75 85 THR A O 1
ATOM 656 N N . ALA A 1 86 ? 0.866 -2.796 16.087 1.00 73.12 86 ALA A N 1
ATOM 657 C CA . ALA A 1 86 ? 0.132 -2.142 17.171 1.00 73.12 86 ALA A CA 1
ATOM 658 C C . ALA A 1 86 ? 0.118 -0.607 17.063 1.00 73.12 86 ALA A C 1
ATOM 660 O O . ALA A 1 86 ? -0.777 0.030 17.599 1.00 73.12 86 ALA A O 1
ATOM 661 N N . ILE A 1 87 ? 1.047 0.007 16.323 1.00 72.75 87 ILE A N 1
ATOM 662 C CA . ILE A 1 87 ? 1.033 1.457 16.067 1.00 72.75 87 ILE A CA 1
ATOM 663 C C . ILE A 1 87 ? -0.271 1.894 15.363 1.00 72.75 87 ILE A C 1
ATOM 665 O O . ILE A 1 87 ? -0.735 3.012 15.586 1.00 72.75 87 ILE A O 1
ATOM 669 N N . TYR A 1 88 ? -0.910 1.017 14.577 1.00 68.38 88 TYR A N 1
ATOM 670 C CA . TYR A 1 88 ? -2.158 1.337 13.872 1.00 68.38 88 TYR A CA 1
ATOM 671 C C . TYR A 1 88 ? -3.389 1.404 14.784 1.00 68.38 88 TYR A C 1
ATOM 673 O O . TYR A 1 88 ? -4.341 2.113 14.460 1.00 68.38 88 TYR A O 1
ATOM 681 N N . THR A 1 89 ? -3.375 0.748 15.950 1.00 64.12 89 THR A N 1
ATOM 682 C CA . THR A 1 89 ? -4.522 0.760 16.882 1.00 64.12 89 THR A CA 1
ATOM 683 C C . THR A 1 89 ? -4.759 2.126 17.506 1.00 64.12 89 THR A C 1
ATOM 685 O O . THR A 1 89 ? -5.882 2.438 17.884 1.00 64.12 89 THR A O 1
ATOM 688 N N . ARG A 1 90 ? -3.728 2.978 17.558 1.00 65.62 90 ARG A N 1
ATOM 689 C CA . ARG A 1 90 ? -3.851 4.361 18.033 1.00 65.62 90 ARG A CA 1
ATOM 690 C C . ARG A 1 90 ? -4.720 5.223 17.111 1.00 65.62 90 ARG A C 1
ATOM 692 O O . ARG A 1 90 ? -5.270 6.216 17.567 1.00 65.62 90 ARG A O 1
ATOM 699 N N . VAL A 1 91 ? -4.807 4.864 15.829 1.00 60.50 91 VAL A N 1
ATOM 700 C CA . VAL A 1 91 ? -5.507 5.647 14.798 1.00 60.50 91 VAL A CA 1
ATOM 701 C C . VAL A 1 91 ? -6.904 5.080 14.519 1.00 60.50 91 VAL A C 1
ATOM 703 O O . VAL A 1 91 ? -7.823 5.845 14.259 1.00 60.50 91 VAL A O 1
ATOM 706 N N . ALA A 1 92 ? -7.088 3.763 14.648 1.00 58.81 92 ALA A N 1
ATOM 707 C CA . ALA A 1 92 ? -8.376 3.087 14.475 1.00 58.81 92 ALA A CA 1
ATOM 708 C C . ALA A 1 92 ? -9.136 2.924 15.812 1.00 58.81 92 ALA A C 1
ATOM 710 O O . ALA A 1 92 ? -9.386 1.812 16.281 1.00 58.81 92 ALA A O 1
ATOM 711 N N . THR A 1 93 ? -9.497 4.036 16.455 1.00 61.06 93 THR A N 1
ATOM 712 C CA . THR A 1 93 ? -10.156 4.060 17.779 1.00 61.06 93 THR A CA 1
ATOM 713 C C . THR A 1 93 ? -11.569 3.462 17.792 1.00 61.06 93 THR A C 1
ATOM 715 O O . THR A 1 93 ? -12.046 3.054 18.851 1.00 61.06 93 THR A O 1
ATOM 718 N N . SER A 1 94 ? -12.232 3.365 16.636 1.00 58.66 94 SER A N 1
ATOM 719 C CA . SER A 1 94 ? -13.589 2.811 16.500 1.00 58.66 94 SER A CA 1
ATOM 720 C C . SER A 1 94 ? -13.682 1.325 16.870 1.00 58.66 94 SER A C 1
ATOM 722 O O . SER A 1 94 ? -14.688 0.896 17.429 1.00 58.66 94 SER A O 1
ATOM 724 N N . VAL A 1 95 ? -12.623 0.545 16.627 1.00 57.94 95 VAL A N 1
ATOM 725 C CA . VAL A 1 95 ? -12.589 -0.902 16.913 1.00 57.94 95 VAL A CA 1
ATOM 726 C C . VAL A 1 95 ? -12.615 -1.179 18.420 1.00 57.94 95 VAL A C 1
ATOM 728 O O . VAL A 1 95 ? -13.286 -2.102 18.879 1.00 57.94 95 VAL A O 1
ATOM 731 N N . ILE A 1 96 ? -11.917 -0.355 19.208 1.00 59.22 96 ILE A N 1
ATOM 732 C CA . ILE A 1 96 ? -11.859 -0.499 20.670 1.00 59.22 96 ILE A CA 1
ATOM 733 C C . ILE A 1 96 ? -13.215 -0.146 21.289 1.00 59.22 96 ILE A C 1
ATOM 735 O O . ILE A 1 96 ? -13.689 -0.859 22.167 1.00 59.22 96 ILE A O 1
ATOM 739 N N . ALA A 1 97 ? -13.868 0.908 20.791 1.00 61.66 97 ALA A N 1
ATOM 740 C CA . ALA A 1 97 ? -15.164 1.353 21.299 1.00 61.66 97 ALA A CA 1
ATOM 741 C C . ALA A 1 97 ? -16.304 0.346 21.049 1.00 61.66 97 ALA A C 1
ATOM 743 O O . ALA A 1 97 ? -17.264 0.317 21.810 1.00 61.66 97 ALA A O 1
ATOM 744 N N . GLY A 1 98 ? -16.206 -0.479 20.000 1.00 64.81 98 GLY A N 1
ATOM 745 C CA . GLY A 1 98 ? -17.217 -1.485 19.657 1.00 64.81 98 GLY A CA 1
ATOM 746 C C . GLY A 1 98 ? -17.020 -2.858 20.307 1.00 64.81 98 GLY A C 1
ATOM 747 O O . GLY A 1 98 ? -17.838 -3.748 20.080 1.00 64.81 98 GLY A O 1
ATOM 748 N N . THR A 1 99 ? -15.945 -3.069 21.075 1.00 66.69 99 THR A N 1
ATOM 749 C CA . THR A 1 99 ? -15.677 -4.370 21.707 1.00 66.69 99 THR A CA 1
ATOM 750 C C . THR A 1 99 ? -16.585 -4.543 22.933 1.00 66.69 99 THR A C 1
ATOM 752 O O . THR A 1 99 ? -16.409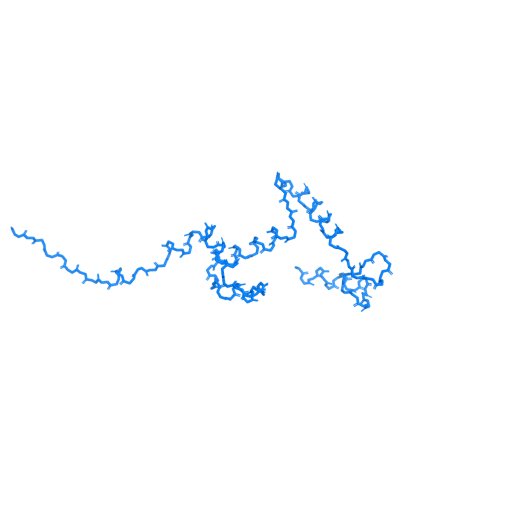 -3.803 23.900 1.00 66.69 99 THR A O 1
ATOM 755 N N . PRO A 1 100 ? -17.534 -5.504 22.936 1.00 66.94 100 PRO A N 1
ATOM 756 C CA . PRO A 1 100 ? -18.470 -5.674 24.044 1.00 66.94 100 PRO A CA 1
ATOM 757 C C . PRO A 1 100 ? -17.717 -6.015 25.326 1.00 66.94 100 PRO A C 1
ATOM 759 O O . PRO A 1 100 ? -16.903 -6.948 25.332 1.00 66.94 100 PRO A O 1
ATOM 762 N N . SER A 1 101 ? -18.003 -5.305 26.416 1.00 78.31 101 SER A N 1
ATOM 763 C CA . SER A 1 101 ? -17.403 -5.637 27.700 1.00 78.31 101 SER A CA 1
ATOM 764 C C . SER A 1 101 ? -17.974 -6.967 28.196 1.00 78.31 101 SER A C 1
ATOM 766 O O . SER A 1 101 ? -19.186 -7.194 28.122 1.00 78.31 101 SER A O 1
ATOM 768 N N . PRO A 1 102 ? -17.152 -7.864 28.769 1.00 77.44 102 PRO A N 1
ATOM 769 C CA . PRO A 1 102 ? -17.663 -9.017 29.503 1.00 77.44 102 PRO A CA 1
ATOM 770 C C . PRO A 1 102 ? -18.627 -8.614 30.629 1.00 77.44 102 PRO A C 1
ATOM 772 O O . PRO A 1 102 ? -19.527 -9.382 30.958 1.00 77.44 102 PRO A O 1
ATOM 775 N N . LEU A 1 103 ? -18.465 -7.405 31.183 1.00 79.56 103 LEU A N 1
ATOM 776 C CA . LEU A 1 103 ? -19.333 -6.8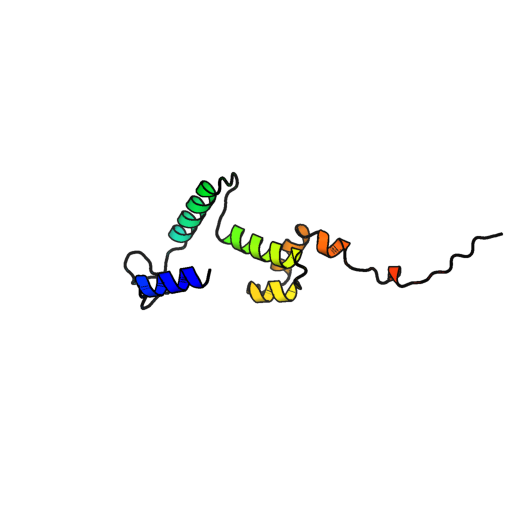67 32.230 1.00 79.56 103 LEU A CA 1
ATOM 777 C C . LEU A 1 103 ? -20.720 -6.475 31.709 1.00 79.56 103 LEU A C 1
ATOM 779 O O . LEU A 1 103 ? -21.682 -6.594 32.457 1.00 79.56 103 LEU A O 1
ATOM 783 N N . ASP A 1 104 ? -20.857 -6.119 30.428 1.00 78.62 104 ASP A N 1
ATOM 784 C CA . ASP A 1 104 ? -22.163 -5.819 29.812 1.00 78.62 104 ASP A CA 1
ATOM 785 C C . ASP A 1 104 ? -23.063 -7.064 29.742 1.00 78.62 104 ASP A C 1
ATOM 787 O O . ASP A 1 104 ? -24.270 -6.970 29.535 1.00 78.62 104 ASP A O 1
ATOM 791 N N . ARG A 1 105 ? -22.477 -8.257 29.913 1.00 76.56 105 ARG A N 1
ATOM 792 C CA . ARG A 1 105 ? -23.202 -9.534 29.976 1.00 76.56 105 ARG A CA 1
ATOM 793 C C . ARG A 1 105 ? -23.640 -9.898 31.392 1.00 76.56 105 ARG A C 1
ATOM 795 O O . ARG A 1 105 ? -24.363 -10.878 31.563 1.00 76.56 105 ARG A O 1
ATOM 802 N N . LEU A 1 106 ? -23.190 -9.156 32.403 1.00 84.00 106 LEU A N 1
ATOM 803 C CA . LEU A 1 106 ? -23.609 -9.372 33.780 1.00 84.00 106 LEU A CA 1
ATOM 804 C C . LEU A 1 106 ? -24.971 -8.706 33.981 1.00 84.00 106 LEU A C 1
ATOM 806 O O . LEU A 1 106 ? -25.072 -7.494 34.145 1.00 84.00 106 LEU A O 1
ATOM 810 N N . TYR A 1 107 ? -26.029 -9.512 34.002 1.00 72.12 107 TYR A N 1
ATOM 811 C CA . TYR A 1 107 ? -27.327 -9.065 34.499 1.00 72.12 107 TYR A CA 1
ATOM 812 C C . TYR A 1 107 ? -27.251 -8.916 36.021 1.00 72.12 107 TYR A C 1
ATOM 814 O O . TYR A 1 107 ? -27.475 -9.869 36.765 1.00 72.12 107 TYR A O 1
ATOM 822 N N . LEU A 1 108 ? -26.911 -7.717 36.491 1.00 73.19 108 LEU A N 1
ATOM 823 C CA . LEU A 1 108 ? -27.025 -7.359 37.900 1.00 73.19 108 LEU A CA 1
ATOM 824 C C . LEU A 1 108 ? -28.424 -6.793 38.145 1.00 73.19 108 LEU A C 1
ATOM 826 O O . LEU A 1 108 ? -28.737 -5.678 37.732 1.00 73.19 108 LEU A O 1
ATOM 830 N N . SER A 1 109 ? -29.278 -7.558 38.825 1.00 69.75 109 SER A N 1
ATOM 831 C CA . SER A 1 109 ? -30.519 -7.025 39.383 1.00 69.75 109 SER A CA 1
ATOM 832 C C . SER A 1 109 ? -30.165 -6.123 40.565 1.00 69.75 109 SER A C 1
ATOM 834 O O . SER A 1 109 ? -29.880 -6.605 41.662 1.00 69.75 109 SER A O 1
ATOM 836 N N . VAL A 1 110 ? -30.134 -4.812 40.337 1.00 72.25 110 VAL A N 1
ATOM 837 C CA . VAL A 1 110 ? -29.992 -3.833 41.418 1.00 72.25 110 VAL A CA 1
ATOM 838 C C . VAL A 1 110 ? -31.364 -3.643 42.054 1.00 72.25 110 VAL A C 1
ATOM 840 O O . VAL A 1 110 ? -32.235 -2.995 41.478 1.00 72.25 110 VAL A O 1
ATOM 843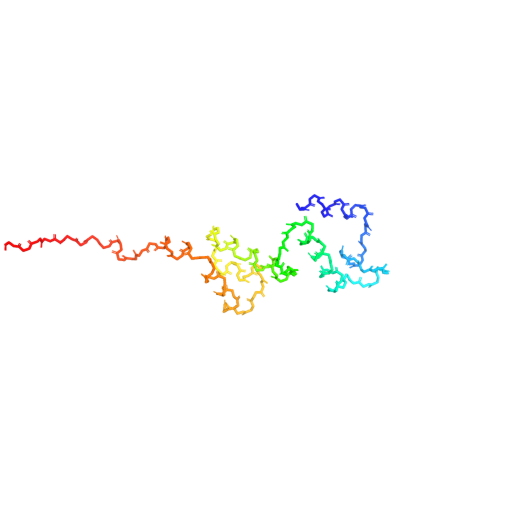 N N . THR A 1 111 ? -31.566 -4.221 43.235 1.00 70.31 111 THR A N 1
ATOM 844 C CA . THR A 1 111 ? -32.736 -3.925 44.067 1.00 70.31 111 THR A CA 1
ATOM 845 C C . THR A 1 111 ? -32.423 -2.675 44.893 1.00 70.31 111 THR A C 1
ATOM 847 O O . THR A 1 111 ? -31.467 -2.709 45.672 1.00 70.31 111 THR A O 1
ATOM 850 N N . PRO A 1 112 ? -33.152 -1.557 44.728 1.00 62.19 112 PRO A N 1
ATOM 851 C CA . PRO A 1 112 ? -32.919 -0.371 45.543 1.00 62.19 112 PRO A CA 1
ATOM 852 C C . PRO A 1 112 ? -33.281 -0.640 47.018 1.00 62.19 112 PRO A C 1
ATOM 854 O O . PRO A 1 112 ? -34.209 -1.411 47.282 1.00 62.19 112 PRO A O 1
ATOM 857 N N . PRO A 1 113 ? -32.551 -0.043 47.980 1.00 71.69 113 PRO A N 1
ATOM 858 C CA . PRO A 1 113 ? -32.891 -0.141 49.396 1.00 71.69 113 PRO A CA 1
ATOM 859 C C . PRO A 1 113 ? -34.220 0.572 49.691 1.00 71.69 113 PRO A C 1
ATOM 861 O O . PRO A 1 113 ? -34.542 1.572 49.046 1.00 71.69 113 PRO A O 1
ATOM 864 N N . ALA A 1 114 ? -34.975 0.006 50.639 1.00 71.88 114 ALA A N 1
ATOM 865 C CA . ALA A 1 114 ? -36.271 0.501 51.110 1.00 71.88 114 ALA A CA 1
ATOM 866 C C . ALA A 1 114 ? -36.160 1.799 51.920 1.00 71.88 114 ALA A C 1
ATOM 868 O O . ALA A 1 114 ? -35.118 1.985 52.593 1.00 71.88 114 ALA A O 1
#

Secondary structure (DSSP, 8-state):
-HHHHHHHHHHH--SS-SSB-TTSSSBPPHHHHHHHHHHHHHHTT--S---HHHHHHHHHHHHHHTT--HHHHHHHHT-SSTHHHHGGGGT-HHHHHTS--GGGG-----PPP-